Protein AF-A0A2E0XLF7-F1 (afdb_monomer_lite)

Radius of gyration: 13.26 Å; chains: 1; bounding box: 34×34×29 Å

Secondary structure (DSSP, 8-state):
-----EEPP---------SS---EEEEEETTEEEEEETTTEEEEEETTS-EEEEEE-SS---S--EEETTEEEEE-TTSPEEEE----

Sequence (88 aa):
MGGSLCAKCIQIGTLPASNRSRKFYPIVAGDYAYLGHDEALIRTVNNQDHLVWTYQLGTPIKTAPVVCGNLLFAHDYSGNLWRFAPTV

Structure (mmCIF, N/CA/C/O backbone):
data_AF-A0A2E0XLF7-F1
#
_entry.id   AF-A0A2E0XLF7-F1
#
loop_
_atom_site.group_PDB
_atom_site.id
_atom_site.type_symbol
_atom_site.label_atom_id
_atom_site.label_alt_id
_atom_site.label_comp_id
_atom_site.label_asym_id
_atom_site.label_entity_id
_atom_site.label_seq_id
_atom_site.pdbx_PDB_ins_code
_atom_site.Cartn_x
_atom_site.Cartn_y
_atom_site.Cartn_z
_atom_site.occupancy
_atom_site.B_iso_or_equiv
_atom_site.auth_seq_id
_atom_site.auth_comp_id
_atom_site.auth_asym_id
_atom_site.auth_atom_id
_atom_site.pdbx_PDB_model_num
ATOM 1 N N . MET A 1 1 ? -20.238 -12.922 9.151 1.00 36.75 1 MET A N 1
ATOM 2 C CA . MET A 1 1 ? -20.667 -11.916 8.155 1.00 36.75 1 MET A CA 1
ATOM 3 C C . MET A 1 1 ? -19.417 -11.333 7.508 1.00 36.75 1 MET A C 1
ATOM 5 O O . MET A 1 1 ? -18.910 -10.317 7.956 1.00 36.75 1 MET A O 1
ATOM 9 N N . GLY A 1 2 ? -18.840 -12.064 6.551 1.00 39.88 2 GLY A N 1
ATOM 10 C CA . GLY A 1 2 ? -17.572 -11.719 5.905 1.00 39.88 2 GLY A CA 1
ATOM 11 C C . GLY A 1 2 ? -17.826 -11.022 4.578 1.00 39.88 2 GLY A C 1
ATOM 12 O O . GLY A 1 2 ? -17.924 -11.679 3.549 1.00 39.88 2 GLY A O 1
ATOM 13 N N . GLY A 1 3 ? -17.978 -9.701 4.611 1.00 37.38 3 GLY A N 1
ATOM 14 C CA . GLY A 1 3 ? -17.878 -8.888 3.406 1.00 37.38 3 GLY A CA 1
ATOM 15 C C . GLY A 1 3 ? -16.404 -8.612 3.146 1.00 37.38 3 GLY A C 1
ATOM 16 O O . GLY A 1 3 ? -15.766 -7.933 3.946 1.00 37.38 3 GLY A O 1
ATOM 17 N N . SER A 1 4 ? -15.848 -9.156 2.063 1.00 42.47 4 SER A N 1
ATOM 18 C CA . SER A 1 4 ? -14.513 -8.776 1.603 1.00 42.47 4 SER A CA 1
ATOM 19 C C . SER A 1 4 ? -14.576 -7.319 1.153 1.00 42.47 4 SER A C 1
ATOM 21 O O . SER A 1 4 ? -15.032 -7.021 0.050 1.00 42.47 4 SER A O 1
ATOM 23 N N . LEU A 1 5 ? -14.189 -6.397 2.035 1.00 41.81 5 LEU A N 1
ATOM 24 C CA . LEU A 1 5 ? -14.003 -4.996 1.684 1.00 41.81 5 LEU A CA 1
ATOM 25 C C . LEU A 1 5 ? -12.753 -4.920 0.805 1.00 41.81 5 LEU A C 1
ATOM 27 O O . LEU A 1 5 ? -11.632 -4.816 1.298 1.00 41.81 5 LEU A O 1
ATOM 31 N N . CYS A 1 6 ? -12.948 -5.051 -0.505 1.00 38.84 6 CYS A N 1
ATOM 32 C CA . CYS A 1 6 ? -11.949 -4.650 -1.481 1.00 38.84 6 CYS A CA 1
ATOM 33 C C . CYS A 1 6 ? -12.020 -3.124 -1.572 1.00 38.84 6 CYS A C 1
ATOM 35 O O . CYS A 1 6 ? -12.970 -2.584 -2.144 1.00 38.84 6 CYS A O 1
ATOM 37 N N . ALA A 1 7 ? -11.072 -2.414 -0.959 1.00 43.91 7 ALA A N 1
ATOM 38 C CA . ALA A 1 7 ? -11.055 -0.959 -1.056 1.00 43.91 7 ALA A CA 1
ATOM 39 C C . ALA A 1 7 ? -10.702 -0.558 -2.494 1.00 43.91 7 ALA A C 1
ATOM 41 O O . ALA A 1 7 ? -9.714 -1.022 -3.067 1.00 43.91 7 ALA A O 1
ATOM 42 N N . LYS A 1 8 ? -11.526 0.305 -3.089 1.00 42.94 8 LYS A N 1
ATOM 43 C CA . LYS A 1 8 ? -11.271 0.880 -4.409 1.00 42.94 8 LYS A CA 1
ATOM 44 C C . LYS A 1 8 ? -10.319 2.062 -4.230 1.00 42.94 8 LYS A C 1
ATOM 46 O O . LYS A 1 8 ? -10.607 2.958 -3.444 1.00 42.94 8 LYS A O 1
ATOM 51 N N . CYS A 1 9 ? -9.201 2.082 -4.956 1.00 42.12 9 CYS A N 1
ATOM 52 C CA . CYS A 1 9 ? -8.358 3.274 -5.040 1.00 42.12 9 CYS A CA 1
ATOM 53 C C . CYS A 1 9 ? -9.185 4.430 -5.6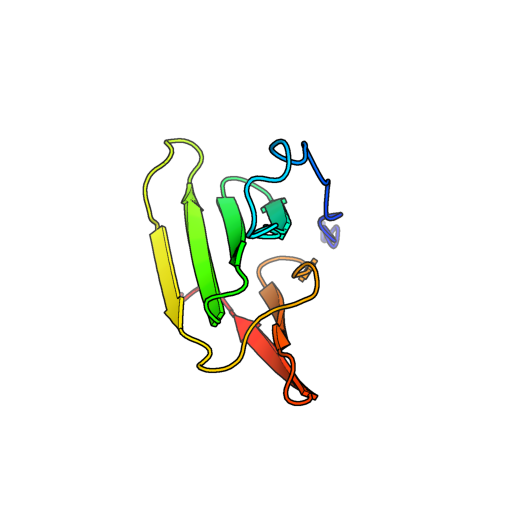24 1.00 42.12 9 CYS A C 1
ATOM 55 O O . CYS A 1 9 ? -9.704 4.318 -6.738 1.00 42.12 9 CYS A O 1
ATOM 57 N N . ILE A 1 10 ? -9.308 5.532 -4.884 1.00 38.06 10 ILE A N 1
ATOM 58 C CA . ILE A 1 10 ? -9.964 6.759 -5.345 1.00 38.06 10 ILE A CA 1
ATOM 59 C C . ILE A 1 10 ? -8.880 7.827 -5.461 1.00 38.06 10 ILE A C 1
ATOM 61 O O . ILE A 1 10 ? -8.295 8.250 -4.468 1.00 38.06 10 ILE A O 1
ATOM 65 N N . GLN A 1 11 ? -8.598 8.262 -6.687 1.00 45.00 11 GLN A N 1
ATOM 66 C CA . GLN A 1 11 ? -7.724 9.407 -6.920 1.00 45.00 11 GLN A CA 1
ATOM 67 C C . GLN A 1 11 ? -8.494 10.690 -6.574 1.00 45.00 11 GLN A C 1
ATOM 69 O O . GLN A 1 11 ? -9.455 11.031 -7.259 1.00 45.00 11 GLN A O 1
ATOM 74 N N . ILE A 1 12 ? -8.074 11.394 -5.520 1.00 38.59 12 ILE A N 1
ATOM 75 C CA . ILE A 1 12 ? -8.750 12.607 -5.013 1.00 38.59 12 ILE A CA 1
ATOM 76 C C . ILE A 1 12 ? -8.212 13.923 -5.604 1.00 38.59 12 ILE A C 1
ATOM 78 O O . ILE A 1 12 ? -8.734 14.991 -5.305 1.00 38.59 12 ILE A O 1
ATOM 82 N N . GLY A 1 13 ? -7.181 13.871 -6.454 1.00 37.06 13 GLY A N 1
ATOM 83 C CA . GLY A 1 13 ? -6.656 15.047 -7.148 1.00 37.06 13 GLY A CA 1
ATOM 84 C C . GLY A 1 13 ? -5.240 14.859 -7.687 1.00 37.06 13 GLY A C 1
ATOM 85 O O . GLY A 1 13 ? -4.559 13.886 -7.368 1.00 37.06 13 GLY A O 1
ATOM 86 N N . THR A 1 14 ? -4.800 15.818 -8.500 1.00 49.34 14 THR A N 1
ATOM 87 C CA . THR A 1 14 ? -3.422 15.942 -8.994 1.00 49.34 14 THR A CA 1
ATOM 88 C C . THR A 1 14 ? -2.987 17.382 -8.739 1.00 49.34 14 THR A C 1
ATOM 90 O O . THR A 1 14 ? -3.656 18.303 -9.205 1.00 49.34 14 THR A O 1
ATOM 93 N N . LEU A 1 15 ? -1.898 17.601 -7.995 1.00 42.56 15 LEU A N 1
ATOM 94 C CA . LEU A 1 15 ? -1.331 18.947 -7.856 1.00 42.56 15 LEU A CA 1
ATOM 95 C C . LEU A 1 15 ? -0.786 19.411 -9.220 1.00 42.56 15 LEU A C 1
ATOM 97 O O . LEU A 1 15 ? -0.229 18.582 -9.949 1.00 42.56 15 LEU A O 1
ATOM 101 N N . PRO A 1 16 ? -0.938 20.699 -9.589 1.00 43.09 16 PRO A N 1
ATOM 102 C CA . PRO A 1 16 ? -0.440 21.215 -10.860 1.00 43.09 16 PRO A CA 1
ATOM 103 C C . PRO A 1 16 ? 1.051 20.906 -10.985 1.00 43.09 16 PRO A C 1
ATOM 105 O O . PRO A 1 16 ? 1.811 21.074 -10.030 1.00 43.09 16 PRO A O 1
ATOM 108 N N . ALA A 1 17 ? 1.445 20.390 -12.149 1.00 50.38 17 ALA A N 1
ATOM 109 C CA . ALA A 1 17 ? 2.789 19.903 -12.401 1.00 50.38 17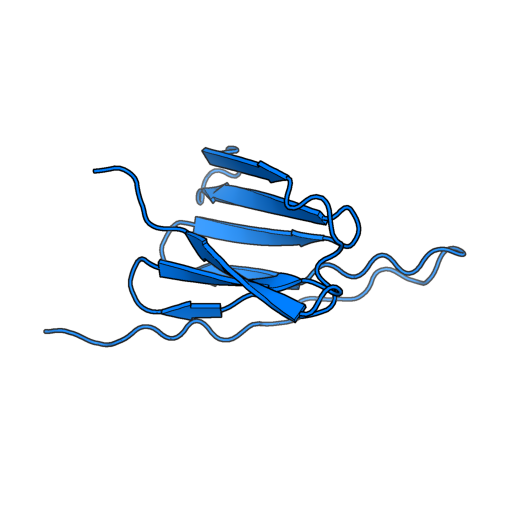 ALA A CA 1
ATOM 110 C C . ALA A 1 17 ? 3.814 21.041 -12.258 1.00 50.38 17 ALA A C 1
ATOM 112 O O . ALA A 1 17 ? 4.135 21.738 -13.215 1.00 50.38 17 ALA A O 1
ATOM 113 N N . SER A 1 18 ? 4.388 21.193 -11.064 1.00 51.44 18 SER A N 1
ATOM 114 C CA . SER A 1 18 ? 5.796 21.561 -10.982 1.00 51.44 18 SER A CA 1
ATOM 115 C C . SER A 1 18 ? 6.593 20.422 -11.631 1.00 51.44 18 SER A C 1
ATOM 117 O O . SER A 1 18 ? 6.090 19.306 -11.760 1.00 51.44 18 SER A O 1
ATOM 119 N N . ASN A 1 19 ? 7.815 20.687 -12.087 1.00 51.19 19 ASN A N 1
ATOM 120 C CA . ASN A 1 19 ? 8.644 19.831 -12.955 1.00 51.19 19 ASN A CA 1
ATOM 121 C C . ASN A 1 19 ? 8.979 18.404 -12.410 1.00 51.19 19 ASN A C 1
ATOM 123 O O . ASN A 1 19 ? 9.878 17.728 -12.900 1.00 51.19 19 ASN A O 1
ATOM 127 N N . ARG A 1 20 ? 8.275 17.930 -11.373 1.00 52.94 20 ARG A N 1
ATOM 128 C CA . ARG A 1 20 ? 8.195 16.551 -10.885 1.00 52.94 20 ARG A CA 1
ATOM 129 C C . ARG A 1 20 ? 6.738 16.219 -10.530 1.00 52.94 20 ARG A C 1
ATOM 131 O O . ARG A 1 20 ? 6.297 16.482 -9.414 1.00 52.94 20 ARG A O 1
ATOM 138 N N . SER A 1 21 ? 5.993 15.602 -11.450 1.00 54.84 21 SER A N 1
ATOM 139 C CA . SER A 1 21 ? 4.705 14.976 -11.117 1.00 54.84 21 SER A CA 1
ATOM 140 C C . SER A 1 21 ? 4.965 13.812 -10.154 1.00 54.84 21 SER A C 1
ATOM 142 O O . SER A 1 21 ? 5.418 12.749 -10.573 1.00 54.84 21 SER A O 1
ATOM 144 N N . ARG A 1 22 ? 4.761 14.032 -8.850 1.00 57.91 22 ARG A N 1
ATOM 145 C CA . ARG A 1 22 ? 4.817 12.979 -7.825 1.00 57.91 22 ARG A CA 1
ATOM 146 C C . ARG A 1 22 ? 3.433 12.361 -7.739 1.00 57.91 22 ARG A C 1
ATOM 148 O O . ARG A 1 22 ? 2.484 13.054 -7.364 1.00 57.91 22 ARG A O 1
ATOM 155 N N . LYS A 1 23 ? 3.307 11.090 -8.114 1.00 63.22 23 LYS A N 1
ATOM 156 C CA . LYS A 1 23 ? 2.025 10.391 -8.022 1.00 63.22 23 LYS A CA 1
ATOM 157 C C . LYS A 1 23 ? 1.912 9.763 -6.640 1.00 63.22 23 LYS A C 1
ATOM 159 O O . LYS A 1 23 ? 2.835 9.108 -6.162 1.00 63.22 23 LYS A O 1
ATOM 164 N N . PHE A 1 24 ? 0.779 10.002 -5.998 1.00 63.69 24 PHE A N 1
ATOM 165 C CA . PHE A 1 24 ? 0.403 9.347 -4.756 1.00 63.69 24 PHE A CA 1
ATOM 166 C C . PHE A 1 24 ? -0.868 8.562 -5.024 1.00 63.69 24 PHE A C 1
ATOM 168 O O . PHE A 1 24 ? -1.781 9.068 -5.680 1.00 63.69 24 PHE A O 1
ATOM 175 N N . TYR A 1 25 ? -0.925 7.344 -4.504 1.00 74.06 25 TYR A N 1
ATOM 176 C CA . TYR A 1 25 ? -2.101 6.494 -4.625 1.00 74.06 25 TYR A CA 1
ATOM 177 C C . TYR A 1 25 ? -2.674 6.247 -3.227 1.00 74.06 25 TYR A C 1
ATOM 179 O O . TYR A 1 25 ? -2.270 5.282 -2.571 1.00 74.06 25 TYR A O 1
ATOM 187 N N . PRO A 1 26 ? -3.534 7.157 -2.725 1.00 75.06 26 PRO A N 1
ATOM 188 C CA . PRO A 1 26 ? -4.150 7.001 -1.419 1.00 75.06 26 PRO A CA 1
ATOM 189 C C . PRO A 1 26 ? -5.262 5.948 -1.456 1.00 75.06 26 PRO A C 1
ATOM 191 O O . PRO A 1 26 ? -6.038 5.867 -2.412 1.00 75.06 26 PRO A O 1
ATOM 194 N N . ILE A 1 27 ? -5.369 5.169 -0.383 1.00 80.38 27 ILE A N 1
ATOM 195 C CA . ILE A 1 27 ? -6.474 4.234 -0.151 1.00 80.38 27 ILE A CA 1
ATOM 196 C C . ILE A 1 27 ? -6.981 4.445 1.257 1.00 80.38 27 ILE A C 1
ATOM 198 O O . ILE A 1 27 ? -6.197 4.385 2.195 1.00 80.38 27 ILE A O 1
ATOM 202 N N . VAL A 1 28 ? -8.286 4.632 1.405 1.00 81.38 28 VAL A N 1
ATOM 203 C CA . VAL A 1 28 ? -8.944 4.664 2.712 1.00 81.38 28 VAL A CA 1
ATOM 204 C C . VAL A 1 28 ? -9.689 3.349 2.899 1.00 81.38 28 VAL A C 1
ATOM 206 O O . VAL A 1 28 ? -10.468 2.951 2.029 1.00 81.38 28 VAL A O 1
ATOM 209 N N . ALA A 1 29 ? -9.432 2.660 4.007 1.00 79.44 29 ALA A N 1
ATOM 210 C CA . ALA A 1 29 ? -10.114 1.426 4.371 1.00 79.44 29 ALA A CA 1
ATOM 211 C C . ALA A 1 29 ? -10.318 1.366 5.889 1.00 79.44 29 ALA A C 1
ATOM 213 O O . ALA A 1 29 ? -9.355 1.299 6.653 1.00 79.44 29 ALA A O 1
ATOM 214 N N . GLY A 1 30 ? -11.582 1.379 6.322 1.00 80.88 30 GLY A N 1
ATOM 215 C CA . GLY A 1 30 ? -11.920 1.483 7.742 1.00 80.88 30 GLY A CA 1
ATOM 216 C C . GLY A 1 30 ? -11.382 2.784 8.338 1.00 80.88 30 GLY A C 1
ATOM 2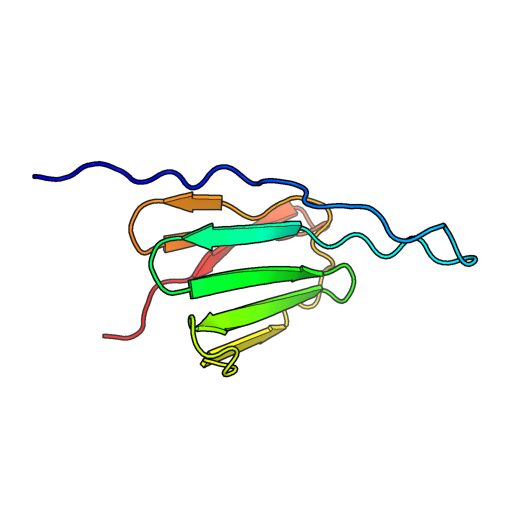17 O O . GLY A 1 30 ? -11.602 3.848 7.765 1.00 80.88 30 GLY A O 1
ATOM 218 N N . ASP A 1 31 ? -10.646 2.668 9.446 1.00 83.19 31 ASP A N 1
ATOM 219 C CA . ASP A 1 31 ? -10.074 3.802 10.183 1.00 83.19 31 ASP A CA 1
ATOM 220 C C . ASP A 1 31 ? -8.646 4.179 9.758 1.00 83.19 31 ASP A C 1
ATOM 222 O O . ASP A 1 31 ? -7.935 4.885 10.483 1.00 83.19 31 ASP A O 1
ATOM 226 N N . TYR A 1 32 ? -8.201 3.663 8.610 1.00 80.62 32 TYR A N 1
ATOM 227 C CA . TYR A 1 32 ? -6.838 3.825 8.125 1.00 80.62 32 TYR A CA 1
ATOM 228 C C . TYR A 1 32 ? -6.802 4.370 6.701 1.00 80.62 32 TYR A C 1
ATOM 230 O O . TYR A 1 32 ? -7.571 3.955 5.828 1.00 80.62 32 TYR A O 1
ATOM 238 N N . ALA A 1 33 ? -5.835 5.249 6.451 1.00 78.56 33 ALA A N 1
ATOM 239 C CA . ALA A 1 33 ? -5.449 5.669 5.116 1.00 78.56 33 ALA A CA 1
ATOM 240 C C . ALA A 1 33 ? -4.019 5.212 4.803 1.00 78.56 33 ALA A C 1
ATOM 242 O O . ALA A 1 33 ? -3.083 5.470 5.560 1.00 78.56 33 ALA A O 1
ATOM 243 N N . TYR A 1 34 ? -3.856 4.545 3.665 1.00 76.50 34 TYR A N 1
ATOM 244 C CA . TYR A 1 34 ? -2.595 4.028 3.148 1.00 76.50 34 TYR A CA 1
ATOM 245 C C . TYR A 1 34 ? -2.104 4.912 2.007 1.00 76.50 34 TYR A C 1
ATOM 247 O O . TYR A 1 34 ? -2.862 5.233 1.091 1.00 76.50 34 TYR A O 1
ATOM 255 N N . LEU A 1 35 ? -0.827 5.278 2.039 1.00 72.06 35 LEU A N 1
ATOM 256 C CA . LEU A 1 35 ? -0.193 6.156 1.061 1.00 72.06 35 LEU A CA 1
ATOM 257 C C . LEU A 1 35 ? 0.982 5.425 0.412 1.00 72.06 35 LEU A C 1
ATOM 259 O O . LEU A 1 35 ? 2.012 5.228 1.057 1.00 72.06 35 LEU A O 1
ATOM 263 N N . GLY A 1 36 ? 0.827 5.040 -0.857 1.00 69.56 36 GLY A N 1
ATOM 264 C CA . GLY A 1 36 ? 1.930 4.575 -1.701 1.00 69.56 36 GLY A CA 1
ATOM 265 C C . GLY A 1 36 ? 2.562 5.739 -2.467 1.00 69.56 36 GLY A C 1
ATOM 266 O O . GLY A 1 36 ? 1.839 6.541 -3.071 1.00 69.56 36 GLY A O 1
ATOM 267 N N . HIS A 1 37 ? 3.896 5.839 -2.440 1.00 70.31 37 HIS A N 1
ATOM 268 C CA . HIS A 1 37 ? 4.652 6.901 -3.118 1.00 70.31 37 HIS A CA 1
ATOM 269 C C . HIS A 1 37 ? 5.774 6.372 -4.031 1.00 70.31 37 HIS A C 1
ATOM 271 O O . HIS A 1 37 ? 6.291 5.266 -3.859 1.00 70.31 37 HIS A O 1
ATOM 277 N N . ASP A 1 38 ? 6.190 7.220 -4.976 1.00 66.88 38 ASP A N 1
ATOM 278 C CA . ASP A 1 38 ? 7.338 7.026 -5.868 1.00 66.88 38 ASP A CA 1
ATOM 279 C C . ASP A 1 38 ? 8.686 6.839 -5.134 1.00 66.88 38 ASP A C 1
ATOM 281 O O . ASP A 1 38 ? 9.629 6.333 -5.736 1.00 66.88 38 ASP A 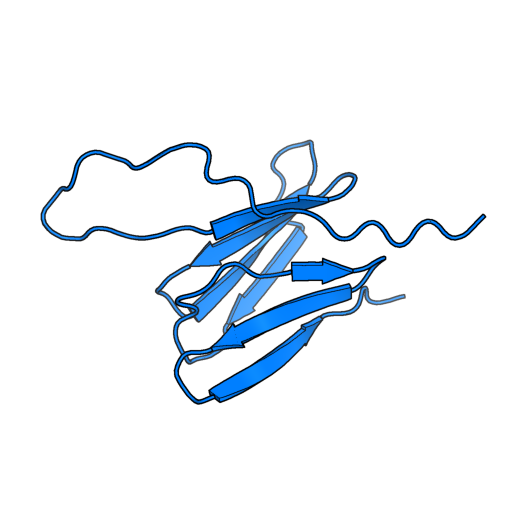O 1
ATOM 285 N N . GLU A 1 39 ? 8.802 7.208 -3.854 1.00 68.44 39 GLU A N 1
ATOM 286 C CA . GLU A 1 39 ? 9.993 6.983 -3.008 1.00 68.44 39 GLU A CA 1
ATOM 287 C C . GLU A 1 39 ? 10.049 5.579 -2.398 1.00 68.44 39 GLU A C 1
ATOM 289 O O . GLU A 1 39 ? 10.786 5.356 -1.443 1.00 68.44 39 GLU A O 1
ATOM 294 N N . ALA A 1 40 ? 9.296 4.618 -2.944 1.00 70.56 40 ALA A N 1
ATOM 295 C CA . ALA A 1 40 ? 9.271 3.237 -2.457 1.00 70.56 40 ALA A CA 1
ATOM 296 C C . ALA A 1 40 ? 8.798 3.128 -0.998 1.00 70.56 40 ALA A C 1
ATOM 298 O O . ALA A 1 40 ? 9.266 2.280 -0.242 1.00 70.56 40 ALA A O 1
ATOM 299 N N . LEU A 1 41 ? 7.872 4.003 -0.605 1.00 76.56 41 LEU A N 1
ATOM 300 C CA . LEU A 1 41 ? 7.383 4.114 0.761 1.00 76.56 41 LEU A CA 1
ATOM 301 C C . LEU A 1 41 ? 5.892 3.805 0.826 1.00 76.56 41 LEU A C 1
ATOM 303 O O . LEU A 1 41 ? 5.111 4.344 0.035 1.00 76.56 41 LEU A O 1
ATOM 307 N N . ILE A 1 42 ? 5.507 2.996 1.811 1.00 80.75 42 ILE A N 1
ATOM 308 C CA . ILE A 1 42 ? 4.122 2.882 2.264 1.00 80.75 42 ILE A CA 1
ATOM 309 C C . ILE A 1 42 ? 4.022 3.508 3.645 1.00 80.75 42 ILE A C 1
ATOM 311 O O . ILE A 1 42 ? 4.779 3.150 4.548 1.00 80.75 42 ILE A O 1
ATOM 315 N N . ARG A 1 43 ? 3.076 4.431 3.809 1.00 80.38 43 ARG A N 1
ATOM 316 C CA . ARG A 1 43 ? 2.698 4.995 5.108 1.00 80.38 43 ARG A CA 1
ATOM 317 C C . ARG A 1 43 ? 1.248 4.673 5.408 1.00 80.38 43 ARG A C 1
ATOM 319 O O . ARG A 1 43 ? 0.425 4.693 4.497 1.00 80.38 43 ARG A O 1
ATOM 326 N N . THR A 1 44 ? 0.953 4.458 6.680 1.00 83.25 44 THR A N 1
ATOM 327 C CA . THR A 1 44 ? -0.420 4.327 7.165 1.00 83.25 44 THR A CA 1
ATOM 328 C C . THR A 1 44 ? -0.683 5.386 8.212 1.00 83.25 44 THR A C 1
ATOM 330 O O . THR A 1 44 ? 0.094 5.509 9.159 1.00 83.25 44 THR A O 1
ATOM 333 N N . VAL A 1 45 ? -1.771 6.129 8.048 1.00 82.38 45 VAL A N 1
ATOM 334 C CA . VAL A 1 45 ? -2.282 7.073 9.044 1.00 82.38 45 VAL A CA 1
ATOM 335 C C . VAL A 1 45 ? -3.654 6.621 9.529 1.00 82.38 45 VAL A C 1
ATOM 337 O O . VAL A 1 45 ? -4.349 5.905 8.809 1.00 82.38 45 VAL A O 1
ATOM 340 N N . ASN A 1 46 ? -4.026 6.991 10.749 1.00 81.81 46 ASN A N 1
ATOM 341 C CA . ASN A 1 46 ? -5.370 6.751 11.273 1.00 81.81 46 ASN A CA 1
ATOM 342 C C . ASN A 1 46 ? -6.318 7.929 10.962 1.00 81.81 46 ASN A C 1
ATOM 344 O O . ASN A 1 46 ? -5.898 8.949 10.420 1.00 81.81 46 ASN A O 1
ATOM 348 N N . ASN A 1 47 ? -7.586 7.817 11.362 1.00 79.50 47 ASN A N 1
ATOM 349 C CA . ASN A 1 47 ? -8.594 8.880 11.213 1.00 79.50 47 ASN A CA 1
ATOM 350 C C . ASN A 1 47 ? -8.308 10.177 11.996 1.00 79.50 47 ASN A C 1
ATOM 352 O O . ASN A 1 47 ? -9.034 11.153 11.829 1.00 79.50 47 ASN A O 1
ATOM 356 N N . GLN A 1 48 ? -7.310 10.186 12.883 1.00 83.06 48 GLN A N 1
ATOM 357 C CA . GLN A 1 48 ? -6.833 11.382 13.586 1.00 83.06 48 GLN A CA 1
ATOM 358 C C . GLN A 1 48 ? -5.553 11.949 12.950 1.00 83.06 48 GLN A C 1
ATOM 360 O O . GLN A 1 48 ? -4.836 12.712 13.591 1.00 83.06 48 GLN A O 1
ATOM 365 N N . ASP A 1 49 ? -5.235 11.544 11.717 1.00 78.12 49 ASP A N 1
ATOM 366 C CA . ASP A 1 49 ? -4.030 11.930 10.977 1.00 78.12 49 ASP A CA 1
ATOM 367 C C . ASP A 1 49 ? -2.707 11.535 11.666 1.00 78.12 49 ASP A C 1
ATOM 369 O O . ASP A 1 49 ? -1.633 12.050 11.341 1.00 78.12 49 ASP A O 1
ATOM 373 N N . HIS A 1 50 ? -2.739 10.578 12.598 1.00 80.81 50 HIS A N 1
ATOM 374 C CA . HIS A 1 50 ? -1.537 10.068 13.252 1.00 80.81 50 HIS A CA 1
ATOM 375 C C . HIS A 1 50 ? -0.883 8.967 12.423 1.00 80.81 50 HIS A C 1
ATOM 377 O O . HIS A 1 50 ? -1.541 8.021 11.985 1.00 80.81 50 HIS A O 1
ATOM 383 N N . LEU A 1 51 ? 0.441 9.050 12.272 1.00 81.12 51 LEU A N 1
ATOM 384 C CA . LEU A 1 51 ? 1.243 8.009 11.638 1.00 81.12 51 LEU A CA 1
ATOM 385 C C . LEU A 1 51 ? 1.215 6.726 12.479 1.00 81.12 51 LEU A C 1
ATOM 387 O O . LEU A 1 51 ? 1.694 6.709 13.609 1.00 81.12 51 LEU A O 1
ATOM 391 N N . VAL A 1 52 ? 0.694 5.647 11.898 1.00 84.38 52 VAL A N 1
ATOM 392 C CA . VAL A 1 52 ? 0.617 4.322 12.528 1.00 84.38 52 VAL A CA 1
ATOM 393 C C . VAL A 1 52 ? 1.878 3.519 12.231 1.00 84.38 52 VAL A C 1
ATOM 395 O O . VAL A 1 52 ? 2.499 2.974 13.138 1.00 84.38 52 VAL A O 1
ATOM 398 N N . TRP A 1 53 ? 2.272 3.443 10.956 1.00 84.69 53 TRP A N 1
ATOM 399 C CA . TRP A 1 53 ? 3.494 2.753 10.542 1.00 84.69 53 TRP A CA 1
ATOM 400 C C . TRP A 1 53 ? 4.001 3.239 9.184 1.00 84.69 53 TRP A C 1
ATOM 402 O O . TRP A 1 53 ? 3.297 3.902 8.417 1.00 84.69 53 TRP A O 1
ATOM 412 N N . THR A 1 54 ? 5.259 2.910 8.893 1.00 83.94 54 THR A N 1
ATOM 413 C CA . THR A 1 54 ? 5.929 3.185 7.618 1.00 83.94 54 THR A CA 1
ATOM 414 C C . THR A 1 54 ? 6.796 1.995 7.211 1.00 83.94 54 THR A C 1
ATOM 416 O O . THR A 1 54 ? 7.441 1.396 8.069 1.00 83.94 54 THR A O 1
ATOM 419 N N . TYR A 1 55 ? 6.828 1.660 5.920 1.00 85.62 55 TYR A N 1
ATOM 420 C CA . TYR A 1 55 ? 7.702 0.619 5.374 1.00 85.62 55 TYR A CA 1
ATOM 421 C C . TYR A 1 55 ? 8.351 1.048 4.056 1.00 85.62 55 TYR A C 1
ATOM 423 O O . TYR A 1 55 ? 7.675 1.566 3.165 1.00 85.62 55 TYR A O 1
ATOM 431 N N . GLN A 1 56 ? 9.658 0.804 3.937 1.00 84.94 56 GLN A N 1
ATOM 432 C CA . GLN A 1 56 ? 10.481 1.134 2.774 1.00 84.94 56 GLN A CA 1
ATOM 433 C C . GLN A 1 56 ? 10.719 -0.128 1.929 1.00 84.94 56 GLN A C 1
ATOM 435 O O . GLN A 1 56 ? 11.414 -1.044 2.356 1.00 84.94 56 GLN A O 1
ATOM 440 N N . LEU A 1 57 ? 10.173 -0.160 0.715 1.00 79.06 57 LEU A N 1
ATOM 441 C CA . LEU A 1 57 ? 10.227 -1.291 -0.226 1.00 79.06 57 LEU A CA 1
ATOM 442 C C . LEU A 1 57 ? 11.519 -1.338 -1.055 1.00 79.06 57 LEU A C 1
ATOM 444 O O . LEU A 1 57 ? 11.760 -2.295 -1.783 1.00 79.06 57 LEU A O 1
ATOM 448 N N . GLY A 1 58 ? 12.322 -0.270 -1.019 1.00 82.25 58 GLY A N 1
ATOM 449 C CA . GLY A 1 58 ? 13.538 -0.107 -1.829 1.00 82.25 58 GLY A CA 1
ATOM 450 C C . GLY A 1 58 ? 13.285 0.133 -3.326 1.00 82.25 58 GLY A C 1
ATOM 451 O O . GLY A 1 58 ? 14.075 0.817 -3.969 1.00 82.25 58 GLY A O 1
ATOM 452 N N . THR A 1 59 ? 12.159 -0.346 -3.862 1.00 83.81 59 THR A N 1
ATOM 453 C CA . THR A 1 59 ? 11.720 -0.135 -5.247 1.00 83.81 59 THR A CA 1
ATOM 454 C C . THR A 1 59 ? 10.433 0.703 -5.306 1.00 83.81 59 THR A C 1
ATOM 456 O O . THR A 1 59 ? 9.495 0.422 -4.556 1.00 83.81 59 THR A O 1
ATOM 459 N N . PRO A 1 60 ? 10.341 1.722 -6.189 1.00 81.25 60 PRO A N 1
ATOM 460 C CA . PRO A 1 60 ? 9.157 2.570 -6.311 1.00 81.25 60 PRO A CA 1
ATOM 461 C C . PRO A 1 60 ? 7.859 1.797 -6.547 1.00 81.25 60 PRO A C 1
ATOM 463 O O . PRO A 1 60 ? 7.812 0.871 -7.360 1.00 81.25 60 PRO A O 1
ATOM 466 N N . ILE A 1 61 ? 6.779 2.261 -5.918 1.00 79.06 61 ILE A N 1
ATOM 467 C CA . ILE A 1 61 ? 5.422 1.818 -6.234 1.00 79.06 61 ILE A CA 1
ATOM 468 C C . ILE A 1 61 ? 4.852 2.762 -7.291 1.00 79.06 61 ILE A C 1
ATOM 470 O O . ILE A 1 61 ? 4.647 3.947 -7.038 1.00 79.06 61 ILE A O 1
ATOM 474 N N . LYS A 1 62 ? 4.576 2.235 -8.486 1.00 76.81 62 LYS A N 1
ATOM 475 C CA . LYS A 1 62 ? 3.980 3.005 -9.596 1.00 76.81 62 LYS A CA 1
ATOM 476 C C . LYS A 1 62 ? 2.480 2.782 -9.765 1.00 76.81 62 LYS A C 1
ATOM 478 O O . LYS A 1 62 ? 1.868 3.425 -10.617 1.00 76.81 62 LYS A O 1
ATOM 483 N N . THR A 1 63 ? 1.903 1.899 -8.958 1.00 76.19 63 THR A N 1
ATOM 484 C CA . THR A 1 63 ? 0.498 1.487 -9.015 1.00 76.19 63 THR A CA 1
ATOM 485 C C . THR A 1 63 ? -0.198 1.755 -7.687 1.00 76.19 63 THR A C 1
ATOM 487 O O . THR A 1 63 ? 0.449 1.923 -6.658 1.00 76.19 63 THR A O 1
ATOM 490 N N . ALA A 1 64 ? -1.526 1.814 -7.693 1.00 78.62 64 ALA A N 1
ATOM 491 C CA . ALA A 1 64 ? -2.252 1.891 -6.439 1.00 78.62 64 ALA A CA 1
ATOM 492 C C . ALA A 1 64 ? -2.140 0.566 -5.670 1.00 78.62 64 ALA A C 1
ATOM 494 O O . ALA A 1 64 ? -2.292 -0.491 -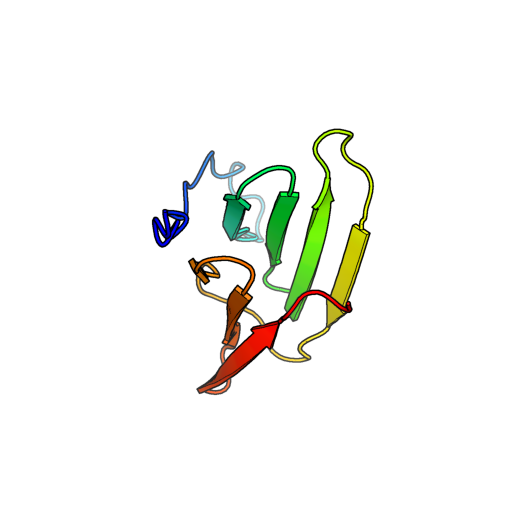6.290 1.00 78.62 64 ALA A O 1
ATOM 495 N N . PRO A 1 65 ? -1.907 0.596 -4.344 1.00 81.31 65 PRO A N 1
ATOM 496 C CA . PRO A 1 65 ? -2.067 -0.600 -3.532 1.00 81.31 65 PRO A CA 1
ATOM 497 C C . PRO A 1 65 ? -3.519 -1.125 -3.582 1.00 81.31 65 PRO A C 1
ATOM 499 O O . PRO A 1 65 ? -4.416 -0.511 -4.165 1.00 81.31 65 PRO A O 1
ATOM 502 N N . VAL A 1 66 ? -3.776 -2.269 -2.957 1.00 85.25 66 VAL A N 1
ATOM 503 C CA . VAL A 1 66 ? -5.129 -2.821 -2.799 1.00 85.25 66 VAL A CA 1
ATOM 504 C C . VAL A 1 66 ? -5.302 -3.301 -1.369 1.00 85.25 66 VAL A C 1
ATOM 506 O O . VAL A 1 66 ? -4.455 -4.028 -0.857 1.00 85.25 66 VAL A O 1
ATOM 509 N N . VAL A 1 67 ? -6.410 -2.927 -0.731 1.00 84.31 67 VAL A N 1
ATOM 510 C CA . VAL A 1 67 ? -6.811 -3.506 0.558 1.00 84.31 67 VAL A CA 1
ATOM 511 C C . VAL A 1 67 ? -7.839 -4.599 0.304 1.00 84.31 67 VAL A C 1
ATOM 513 O O . VAL A 1 67 ? -8.803 -4.376 -0.428 1.00 84.31 67 VAL A O 1
ATOM 516 N N . CYS A 1 68 ? -7.631 -5.766 0.908 1.00 81.88 68 CYS A N 1
ATOM 517 C CA . CYS A 1 68 ? -8.567 -6.885 0.900 1.00 81.88 68 CYS A CA 1
ATOM 518 C C . CYS A 1 68 ? -8.704 -7.423 2.328 1.00 81.88 68 CYS A C 1
ATOM 520 O O . CYS A 1 68 ? -7.781 -8.044 2.865 1.00 81.88 68 CYS A O 1
ATOM 522 N N . GLY A 1 69 ? -9.842 -7.146 2.968 1.00 84.19 69 GLY A N 1
ATOM 523 C CA . GLY A 1 69 ? -10.030 -7.458 4.385 1.00 84.19 69 GLY A CA 1
ATOM 524 C C . GLY A 1 69 ? -9.064 -6.652 5.259 1.00 84.19 69 GLY A C 1
ATOM 525 O O . GLY A 1 69 ? -9.091 -5.426 5.222 1.00 84.19 69 GLY A O 1
ATOM 526 N N . ASN A 1 70 ? -8.211 -7.335 6.029 1.00 84.31 70 ASN A N 1
ATOM 527 C CA . ASN A 1 70 ? -7.175 -6.708 6.862 1.00 84.31 70 ASN A CA 1
ATOM 528 C C . ASN A 1 70 ? -5.784 -6.687 6.201 1.00 84.31 70 ASN A C 1
ATOM 530 O O . ASN A 1 70 ? -4.805 -6.323 6.849 1.00 84.31 70 ASN A O 1
ATOM 534 N N . LEU A 1 71 ? -5.684 -7.098 4.934 1.00 84.56 71 LEU A N 1
ATOM 535 C CA . LEU A 1 71 ? -4.425 -7.180 4.203 1.00 84.56 71 LEU A CA 1
ATOM 536 C C . LEU A 1 71 ? -4.275 -6.002 3.248 1.00 84.56 71 LEU A C 1
ATOM 538 O O . LEU A 1 71 ? -5.223 -5.637 2.549 1.00 84.56 71 LEU A O 1
ATOM 542 N N . LEU A 1 72 ? -3.055 -5.479 3.156 1.00 85.88 72 LEU A N 1
ATOM 543 C CA . LEU A 1 72 ? -2.648 -4.533 2.122 1.00 85.88 72 LEU A CA 1
ATOM 544 C C . LEU A 1 72 ? -1.695 -5.228 1.149 1.00 85.88 72 LEU A C 1
ATOM 546 O O . LEU A 1 72 ? -0.710 -5.847 1.560 1.00 85.88 72 LEU A O 1
ATOM 550 N N . PHE A 1 73 ? -1.970 -5.080 -0.139 1.00 85.44 73 PHE A N 1
ATOM 551 C CA . PHE A 1 73 ? -1.139 -5.557 -1.233 1.00 85.44 73 PHE A CA 1
ATOM 552 C C . PHE A 1 73 ? -0.551 -4.378 -1.999 1.00 85.44 73 PHE A C 1
ATOM 554 O O . PHE A 1 73 ? -1.253 -3.406 -2.278 1.00 85.44 73 PHE A O 1
ATOM 561 N N . ALA A 1 74 ? 0.724 -4.473 -2.365 1.00 85.12 74 ALA A N 1
ATOM 562 C CA . ALA A 1 74 ? 1.394 -3.476 -3.192 1.00 85.12 74 ALA A CA 1
ATOM 563 C C . ALA A 1 74 ? 2.341 -4.153 -4.182 1.00 85.12 74 ALA A C 1
ATOM 565 O O . ALA A 1 74 ? 3.039 -5.099 -3.825 1.00 85.12 74 ALA A O 1
ATOM 566 N N . HIS A 1 75 ? 2.375 -3.658 -5.415 1.00 85.69 75 HIS A N 1
ATOM 567 C CA . HIS A 1 75 ? 3.295 -4.127 -6.445 1.00 85.69 75 HIS A CA 1
ATOM 568 C C . HIS A 1 75 ? 4.362 -3.061 -6.701 1.00 85.69 75 HIS A C 1
ATOM 570 O O . HIS A 1 75 ? 4.032 -1.892 -6.938 1.00 85.69 75 HIS A O 1
ATOM 576 N N . ASP A 1 76 ? 5.631 -3.459 -6.631 1.00 85.31 76 ASP A N 1
ATOM 577 C CA . ASP A 1 76 ? 6.753 -2.577 -6.939 1.00 85.31 76 ASP A CA 1
ATOM 578 C C . ASP A 1 76 ? 7.152 -2.635 -8.423 1.00 85.31 76 ASP A C 1
ATOM 580 O O . ASP A 1 76 ? 6.688 -3.470 -9.196 1.00 85.31 76 ASP A O 1
ATOM 584 N N . TYR A 1 77 ? 8.007 -1.707 -8.849 1.00 84.81 77 TYR A N 1
ATOM 585 C CA . TYR A 1 77 ? 8.468 -1.629 -10.238 1.00 84.81 77 TYR A CA 1
ATOM 586 C C . TY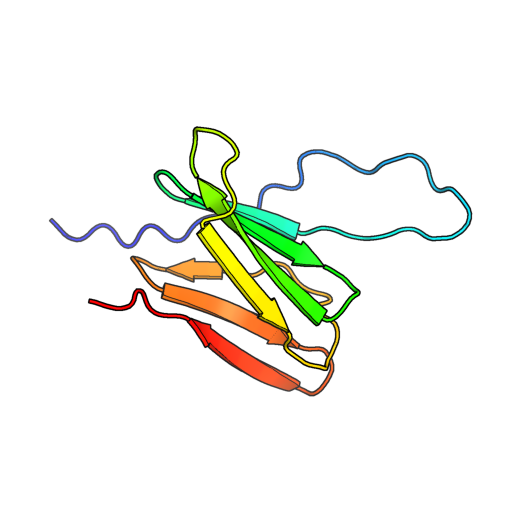R A 1 77 ? 9.409 -2.776 -10.665 1.00 84.81 77 TYR A C 1
ATOM 588 O O . TYR A 1 77 ? 9.667 -2.940 -11.855 1.00 84.81 77 TYR A O 1
ATOM 596 N N . SER A 1 78 ? 9.909 -3.572 -9.719 1.00 86.69 78 SER A N 1
ATOM 597 C CA . SER A 1 78 ? 10.829 -4.691 -9.954 1.00 86.69 78 SER A CA 1
ATOM 598 C C . SER A 1 78 ? 10.083 -6.013 -10.156 1.00 86.69 78 SER A C 1
ATOM 600 O O . SER A 1 78 ? 10.718 -7.036 -10.400 1.00 86.69 78 SER A O 1
ATOM 602 N N . GLY A 1 79 ? 8.748 -6.005 -10.077 1.00 83.19 79 GLY A N 1
ATOM 603 C CA . GLY A 1 79 ? 7.924 -7.197 -10.254 1.00 83.19 79 GLY A CA 1
ATOM 604 C C . GLY A 1 79 ? 7.536 -7.896 -8.949 1.00 83.19 79 GLY A C 1
ATOM 605 O O . GLY A 1 79 ? 6.949 -8.977 -9.004 1.00 83.19 79 GLY A O 1
ATOM 606 N N . ASN A 1 80 ? 7.855 -7.335 -7.775 1.00 85.81 80 ASN A N 1
ATOM 607 C CA . ASN A 1 80 ? 7.553 -7.988 -6.500 1.00 85.81 80 ASN A CA 1
ATOM 608 C C . ASN A 1 80 ? 6.168 -7.594 -5.985 1.00 85.81 80 ASN A C 1
ATOM 610 O O . ASN A 1 80 ? 5.827 -6.410 -5.894 1.00 85.81 80 ASN A O 1
ATOM 614 N N . LEU A 1 81 ? 5.390 -8.598 -5.572 1.00 86.31 81 LEU A N 1
ATOM 615 C CA . LEU A 1 81 ? 4.135 -8.410 -4.855 1.00 86.31 81 LEU A CA 1
ATOM 616 C C . LEU A 1 81 ? 4.376 -8.500 -3.346 1.00 86.31 81 LEU A C 1
ATOM 618 O O . LEU A 1 81 ? 4.749 -9.546 -2.816 1.00 86.31 81 LEU A O 1
ATOM 622 N N . TRP A 1 82 ? 4.101 -7.405 -2.654 1.00 86.50 82 TRP A N 1
ATOM 623 C CA . TRP A 1 82 ? 4.241 -7.276 -1.214 1.00 86.50 82 TRP A CA 1
ATOM 624 C C . TRP A 1 82 ? 2.893 -7.443 -0.528 1.00 86.50 82 TRP A C 1
ATOM 626 O O . TRP A 1 82 ? 1.871 -6.954 -1.015 1.00 86.50 82 TRP A O 1
ATOM 636 N N . ARG A 1 83 ? 2.907 -8.109 0.628 1.00 89.38 83 ARG A N 1
ATOM 637 C CA . ARG A 1 83 ? 1.737 -8.300 1.485 1.00 89.38 83 ARG A CA 1
ATOM 638 C C . ARG A 1 83 ? 2.049 -7.810 2.890 1.00 89.38 83 ARG A C 1
ATOM 640 O O . ARG A 1 83 ? 2.981 -8.306 3.519 1.00 89.38 83 ARG A O 1
ATOM 647 N N . PHE A 1 84 ? 1.213 -6.913 3.392 1.00 85.69 84 PHE A N 1
ATOM 648 C CA . PHE A 1 84 ? 1.261 -6.423 4.763 1.00 85.69 84 PHE A CA 1
ATOM 649 C C . PHE A 1 84 ? 0.043 -6.942 5.517 1.00 85.69 84 PHE A C 1
ATOM 651 O O . PHE A 1 84 ? -1.085 -6.847 5.028 1.00 85.69 84 PHE A O 1
ATOM 658 N N . ALA A 1 85 ? 0.290 -7.505 6.695 1.00 84.75 85 ALA A N 1
ATOM 659 C CA . ALA A 1 85 ? -0.736 -7.955 7.622 1.00 84.75 85 ALA A CA 1
ATOM 660 C C . ALA A 1 85 ? -0.615 -7.154 8.927 1.00 84.75 85 ALA A C 1
ATOM 662 O O . ALA A 1 85 ? 0.493 -6.727 9.263 1.00 84.75 85 ALA A O 1
ATOM 663 N N . PRO A 1 86 ? -1.713 -6.954 9.670 1.00 75.25 86 PRO A N 1
ATOM 664 C CA . PRO A 1 86 ? -1.648 -6.362 10.994 1.00 75.25 86 PRO A CA 1
ATOM 665 C C . PRO A 1 86 ? -0.841 -7.287 11.905 1.00 75.25 86 PRO A C 1
ATOM 667 O O . PRO A 1 86 ? -1.015 -8.509 11.865 1.00 75.25 86 PRO A O 1
ATOM 670 N N . THR A 1 87 ? 0.026 -6.713 12.729 1.00 68.69 87 THR A N 1
ATOM 671 C CA . THR A 1 87 ? 0.608 -7.449 13.851 1.00 68.69 87 THR A CA 1
ATOM 672 C C . THR A 1 87 ? -0.504 -7.653 14.877 1.00 68.69 87 THR A C 1
ATOM 674 O O . THR A 1 87 ? -1.170 -6.685 15.247 1.00 68.69 87 THR A O 1
ATOM 677 N N . VAL A 1 88 ? -0.753 -8.909 15.248 1.00 55.75 88 VAL A N 1
ATOM 678 C CA . VAL A 1 88 ? -1.687 -9.277 16.325 1.00 55.75 88 VAL A CA 1
ATOM 679 C C . VAL A 1 88 ? -1.177 -8.836 17.688 1.00 55.75 88 VAL A C 1
ATOM 681 O O . VAL A 1 88 ? 0.064 -8.783 17.857 1.00 55.75 88 VAL A O 1
#

Foldseek 3Di:
DDDFPWWDFDDPDFDPDDPDRKDWTWTDDDQWIWIATQQQKIWIAGVVRHTPDMDHRVAHFPDHWIDTPQWIWTAGPVGDIDIDHDDD

pLDDT: mean 71.0, std 16.62, range [36.75, 89.38]